Protein AF-A0A132NJ77-F1 (afdb_monomer_lite)

Organism: NCBI:txid1469144

pLDDT: mean 87.25, std 8.84, range [50.91, 95.69]

Structure (mmCIF, N/CA/C/O backbone):
data_AF-A0A132NJ77-F1
#
_entry.id   AF-A0A132NJ77-F1
#
loop_
_atom_site.group_PDB
_atom_site.id
_atom_site.type_symbol
_atom_site.label_atom_id
_atom_site.label_alt_id
_atom_site.label_comp_id
_atom_site.label_asym_id
_atom_site.label_entity_id
_atom_site.label_seq_id
_atom_site.pdbx_PDB_ins_code
_atom_site.Cartn_x
_atom_site.Cartn_y
_atom_site.Cartn_z
_atom_site.occupancy
_atom_site.B_iso_or_equiv
_atom_site.auth_seq_id
_atom_site.auth_comp_id
_atom_site.auth_asym_id
_atom_site.auth_atom_id
_atom_site.pdbx_PDB_model_num
ATOM 1 N N . MET A 1 1 ? 2.679 -13.631 -22.364 1.00 50.91 1 MET A N 1
ATOM 2 C CA . MET A 1 1 ? 1.290 -13.358 -22.788 1.00 50.91 1 MET A CA 1
ATOM 3 C C . MET A 1 1 ? 0.460 -13.333 -21.515 1.00 50.91 1 MET A C 1
ATOM 5 O O . MET A 1 1 ? 0.356 -14.370 -20.877 1.00 50.91 1 MET A O 1
ATOM 9 N N . VAL A 1 2 ? 0.027 -12.161 -21.043 1.00 60.16 2 VAL A N 1
ATOM 10 C CA . VAL A 1 2 ? -0.762 -12.078 -19.800 1.00 60.16 2 VAL A CA 1
ATOM 11 C C . VAL A 1 2 ? -2.162 -12.577 -20.142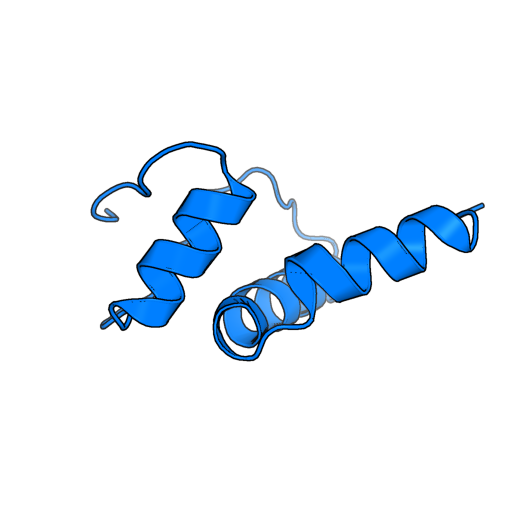 1.00 60.16 2 VAL A C 1
ATOM 13 O O . VAL A 1 2 ? -2.851 -11.953 -20.944 1.00 60.16 2 VAL A O 1
ATOM 16 N N . SER A 1 3 ? -2.546 -13.746 -19.635 1.00 64.44 3 SER A N 1
ATOM 17 C CA . SER A 1 3 ? -3.874 -14.300 -19.894 1.00 64.44 3 SER A CA 1
ATOM 18 C C . SER A 1 3 ? -4.929 -13.403 -19.243 1.00 64.44 3 SER A C 1
ATOM 20 O O . SER A 1 3 ? -4.799 -13.042 -18.078 1.00 64.44 3 SER A O 1
ATOM 22 N N . THR A 1 4 ? -5.996 -13.073 -19.965 1.00 67.38 4 THR A N 1
ATOM 23 C CA . THR A 1 4 ? -7.160 -12.292 -19.501 1.00 67.38 4 THR A CA 1
ATOM 24 C C . THR A 1 4 ? -7.653 -12.612 -18.073 1.00 67.38 4 THR A C 1
ATOM 26 O O . THR A 1 4 ? -7.910 -11.668 -17.329 1.00 67.38 4 THR A O 1
ATOM 29 N N . PRO A 1 5 ? -7.734 -13.884 -17.615 1.00 70.81 5 PRO A N 1
ATOM 30 C CA . PRO A 1 5 ? -8.091 -14.198 -16.222 1.00 70.81 5 PRO A CA 1
ATOM 31 C C . PRO A 1 5 ? -7.120 -13.642 -15.167 1.00 70.81 5 PRO A C 1
ATOM 33 O O . PRO A 1 5 ? -7.534 -13.334 -14.048 1.00 70.81 5 PRO A O 1
ATOM 36 N N . ASP A 1 6 ? -5.839 -13.497 -15.502 1.00 83.25 6 ASP A N 1
ATOM 37 C CA . ASP A 1 6 ? -4.843 -12.904 -14.608 1.00 83.25 6 ASP A CA 1
ATOM 38 C C . ASP A 1 6 ? -5.097 -11.402 -14.436 1.00 83.25 6 ASP A C 1
ATOM 40 O O . ASP A 1 6 ? -5.019 -10.872 -13.329 1.00 83.25 6 ASP A O 1
ATOM 44 N N . LEU A 1 7 ? -5.536 -10.733 -15.508 1.00 82.38 7 LEU A N 1
ATOM 45 C CA . LEU A 1 7 ? -5.900 -9.321 -15.473 1.00 82.38 7 LEU A CA 1
ATOM 46 C C . LEU A 1 7 ? -7.119 -9.060 -14.578 1.00 82.38 7 LEU A C 1
ATOM 48 O O . LEU A 1 7 ? -7.099 -8.111 -13.799 1.00 82.38 7 LEU A O 1
ATOM 52 N N . ASP A 1 8 ? -8.159 -9.892 -14.633 1.00 84.69 8 ASP A N 1
ATOM 53 C CA . ASP A 1 8 ? -9.329 -9.757 -13.750 1.00 84.69 8 ASP A CA 1
ATOM 54 C C . ASP A 1 8 ? -8.972 -9.978 -12.278 1.00 84.69 8 ASP A C 1
ATOM 56 O O . ASP A 1 8 ? -9.373 -9.208 -11.397 1.00 84.69 8 ASP A O 1
ATOM 60 N N . ARG A 1 9 ? -8.143 -10.991 -12.003 1.00 83.25 9 ARG A N 1
ATOM 61 C CA . ARG A 1 9 ? -7.608 -11.220 -10.658 1.00 83.25 9 ARG A CA 1
ATOM 62 C C . ARG A 1 9 ? -6.799 -10.014 -10.183 1.00 83.25 9 ARG A C 1
ATOM 64 O O . ARG A 1 9 ? -7.011 -9.554 -9.062 1.00 83.25 9 ARG A O 1
ATOM 71 N N . LEU A 1 10 ? -5.917 -9.480 -11.026 1.00 83.69 10 LEU A N 1
ATOM 72 C CA . LEU A 1 10 ? -5.122 -8.292 -10.720 1.00 83.69 10 LEU A CA 1
ATOM 73 C C . LEU A 1 10 ? -6.006 -7.070 -10.480 1.00 83.69 10 LEU A C 1
ATOM 75 O O . LEU A 1 10 ? -5.784 -6.356 -9.511 1.00 83.69 10 LEU A O 1
ATOM 79 N N . ARG A 1 11 ? -7.049 -6.848 -11.283 1.00 83.44 11 ARG A N 1
ATOM 80 C CA . ARG A 1 11 ? -8.006 -5.751 -11.069 1.00 83.44 11 ARG A CA 1
ATOM 81 C C . ARG A 1 11 ? -8.750 -5.897 -9.748 1.00 83.44 11 ARG A C 1
ATOM 83 O O . ARG A 1 11 ? -8.934 -4.908 -9.048 1.00 83.44 11 ARG A O 1
ATOM 90 N N . ARG A 1 12 ? -9.132 -7.113 -9.362 1.00 83.69 12 ARG A N 1
ATOM 91 C CA . ARG A 1 12 ? -9.786 -7.362 -8.070 1.00 83.69 12 ARG A CA 1
ATOM 92 C C . ARG A 1 12 ? -8.843 -7.155 -6.884 1.00 83.69 12 ARG A C 1
ATOM 94 O O . ARG A 1 12 ? -9.280 -6.691 -5.835 1.00 83.69 12 ARG A O 1
ATOM 101 N N . VAL A 1 13 ? -7.575 -7.527 -7.038 1.00 82.88 13 VAL A N 1
ATOM 102 C CA . VAL A 1 13 ? -6.581 -7.486 -5.958 1.00 82.88 13 VAL A CA 1
ATOM 103 C C . VAL A 1 13 ? -5.933 -6.105 -5.822 1.00 82.88 13 VAL A C 1
ATOM 105 O O . VAL A 1 13 ? -5.736 -5.654 -4.703 1.00 82.88 13 VAL A O 1
ATOM 108 N N . LEU A 1 14 ? -5.628 -5.428 -6.931 1.00 84.19 14 LEU A N 1
ATOM 109 C CA . LEU A 1 14 ? -4.883 -4.162 -6.984 1.00 84.19 14 LEU A CA 1
ATOM 110 C C . LEU A 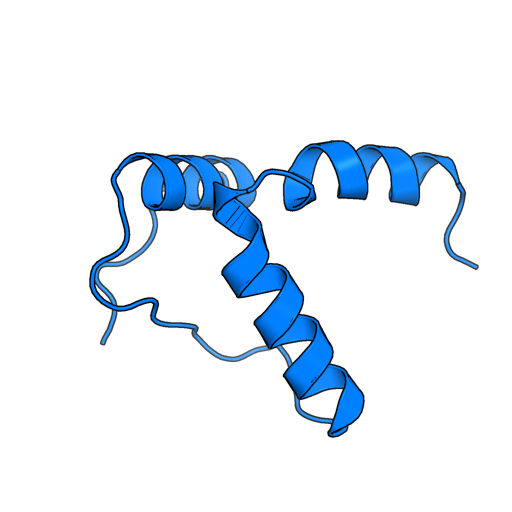1 14 ? -5.733 -2.954 -7.405 1.00 84.19 14 LEU A C 1
ATOM 112 O O . LEU A 1 14 ? -5.273 -1.824 -7.284 1.00 84.19 14 LEU A O 1
ATOM 116 N N . GLY A 1 15 ? -6.951 -3.159 -7.913 1.00 78.31 15 GLY A N 1
ATOM 117 C CA . GLY A 1 15 ? -7.785 -2.085 -8.466 1.00 78.31 15 GLY A CA 1
ATOM 118 C C . GLY A 1 15 ? -8.533 -1.234 -7.438 1.00 78.31 15 GLY A C 1
ATOM 119 O O . GLY A 1 15 ? -9.265 -0.332 -7.834 1.00 78.31 15 GLY A O 1
ATOM 120 N N . GLY A 1 16 ? -8.375 -1.505 -6.139 1.00 88.38 16 GLY A N 1
ATOM 121 C CA . GLY A 1 16 ? -8.946 -0.679 -5.074 1.00 88.38 16 GLY A CA 1
ATOM 122 C C . GLY A 1 16 ? -8.189 0.640 -4.885 1.00 88.38 16 GLY A C 1
ATOM 123 O O . GLY A 1 16 ? -6.967 0.693 -5.043 1.00 88.38 16 GLY A O 1
ATOM 124 N N . GLU A 1 17 ? -8.899 1.700 -4.487 1.00 89.19 17 GLU A N 1
ATOM 125 C CA . GLU A 1 17 ? -8.315 3.029 -4.225 1.00 89.1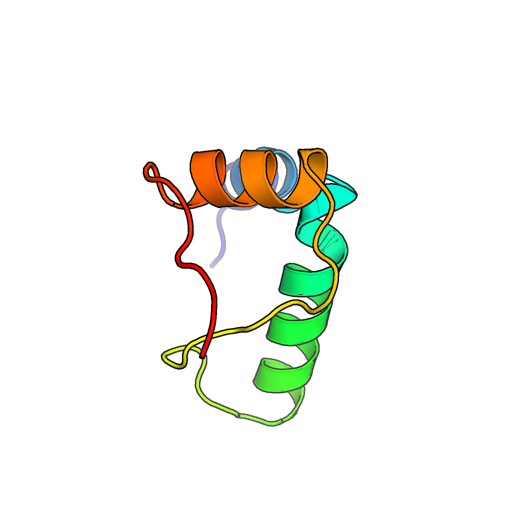9 17 GLU A CA 1
ATOM 126 C C . GLU A 1 17 ? -7.183 2.987 -3.184 1.00 89.19 17 GLU A C 1
ATOM 128 O O . GLU A 1 17 ? -6.166 3.669 -3.320 1.00 89.19 17 GLU A O 1
ATOM 133 N N . ASP A 1 18 ? -7.303 2.086 -2.210 1.00 93.06 18 ASP A N 1
ATOM 134 C CA . ASP A 1 18 ? -6.343 1.871 -1.129 1.00 93.06 18 ASP A CA 1
ATOM 135 C C . ASP A 1 18 ? -4.982 1.317 -1.587 1.00 93.06 18 ASP A C 1
ATOM 137 O O . ASP A 1 18 ? -3.992 1.427 -0.858 1.00 93.06 18 ASP A O 1
ATOM 141 N N . LEU A 1 19 ? -4.903 0.723 -2.784 1.00 93.62 19 LEU A N 1
ATOM 142 C CA . LEU A 1 19 ? -3.659 0.205 -3.373 1.00 93.62 19 LEU A CA 1
ATOM 143 C C . LEU A 1 19 ? -3.176 1.022 -4.570 1.00 93.62 19 LEU A C 1
ATOM 145 O O . LEU A 1 19 ? -2.076 0.776 -5.071 1.00 93.62 19 LEU A O 1
ATOM 149 N N . ARG A 1 20 ? -3.938 2.037 -4.991 1.00 92.62 20 ARG A N 1
ATOM 150 C CA . ARG A 1 20 ? -3.600 2.869 -6.149 1.00 92.62 20 ARG A CA 1
ATOM 151 C C . ARG A 1 20 ? -2.198 3.476 -6.047 1.00 92.62 20 ARG A C 1
ATOM 153 O O . ARG A 1 20 ? -1.435 3.399 -7.001 1.00 92.62 20 ARG A O 1
ATOM 160 N N . TRP A 1 21 ? -1.822 3.982 -4.873 1.00 92.69 21 TRP A N 1
ATOM 161 C CA . TRP A 1 21 ? -0.489 4.551 -4.627 1.00 92.69 21 TRP A CA 1
ATOM 162 C C . TRP A 1 21 ? 0.654 3.557 -4.905 1.00 92.69 21 TRP A C 1
ATOM 164 O O . TRP A 1 21 ? 1.729 3.955 -5.357 1.00 92.69 21 TRP A O 1
ATOM 174 N N . LEU A 1 22 ? 0.440 2.267 -4.620 1.00 92.44 22 LEU A N 1
ATOM 175 C CA . LEU A 1 22 ? 1.438 1.219 -4.815 1.00 92.44 22 LEU A CA 1
ATOM 176 C C . LEU A 1 22 ? 1.564 0.904 -6.302 1.00 92.44 22 LEU A C 1
ATOM 178 O O . LEU A 1 22 ? 2.677 0.833 -6.818 1.00 92.44 22 LEU A O 1
ATOM 182 N N . VAL A 1 23 ? 0.426 0.795 -6.989 1.00 91.81 23 VAL A N 1
ATOM 183 C CA . VAL A 1 23 ? 0.358 0.566 -8.435 1.00 91.81 23 VAL A CA 1
ATOM 184 C C . VAL A 1 23 ? 1.019 1.718 -9.197 1.00 91.81 23 VAL A C 1
ATOM 186 O O . VAL A 1 23 ? 1.904 1.472 -10.014 1.00 91.81 23 VAL A O 1
ATOM 189 N N . ASP A 1 24 ? 0.680 2.971 -8.880 1.00 92.31 24 ASP A N 1
ATOM 190 C CA . ASP A 1 24 ? 1.294 4.167 -9.480 1.00 92.31 24 ASP A CA 1
ATOM 191 C C . ASP A 1 24 ? 2.822 4.187 -9.270 1.00 92.31 24 ASP A C 1
ATOM 193 O O . ASP A 1 24 ? 3.596 4.507 -10.182 1.00 92.31 24 ASP A O 1
ATOM 197 N N . ARG A 1 25 ? 3.293 3.780 -8.083 1.00 92.62 25 ARG A N 1
ATOM 198 C CA . ARG A 1 25 ? 4.730 3.682 -7.790 1.00 92.62 25 ARG A CA 1
ATOM 199 C C . ARG A 1 25 ? 5.409 2.559 -8.575 1.00 92.62 25 ARG A C 1
ATOM 201 O O . ARG A 1 25 ? 6.501 2.787 -9.093 1.00 92.62 25 ARG A O 1
ATOM 208 N N . MET A 1 26 ? 4.797 1.378 -8.676 1.00 92.25 26 MET A N 1
ATOM 209 C CA . MET A 1 26 ? 5.321 0.268 -9.484 1.00 92.25 26 MET A CA 1
ATOM 210 C C . MET A 1 26 ? 5.460 0.685 -10.948 1.00 92.25 26 MET A C 1
ATOM 212 O O . MET A 1 26 ? 6.534 0.517 -11.523 1.00 92.25 26 MET A O 1
ATOM 216 N N . TRP A 1 27 ? 4.427 1.314 -11.518 1.00 92.12 27 TRP A N 1
ATOM 217 C CA . TRP A 1 27 ? 4.473 1.843 -12.883 1.00 92.12 27 TRP A CA 1
ATOM 218 C C . TRP A 1 27 ? 5.586 2.868 -13.068 1.00 92.12 27 TRP A C 1
ATOM 220 O O . TRP A 1 27 ? 6.347 2.779 -14.027 1.00 92.12 27 TRP A O 1
ATOM 230 N N . SER A 1 28 ? 5.743 3.791 -12.118 1.00 93.44 28 SER A N 1
ATOM 231 C CA . SER A 1 28 ? 6.810 4.798 -12.160 1.00 93.44 28 SER A CA 1
ATOM 232 C C . SER A 1 28 ? 8.215 4.185 -12.127 1.00 93.44 28 SER A C 1
ATOM 234 O O . SER A 1 28 ? 9.141 4.747 -12.706 1.00 93.44 28 SER A O 1
ATOM 236 N N . ARG A 1 29 ? 8.401 3.053 -11.437 1.00 93.94 29 ARG A N 1
ATOM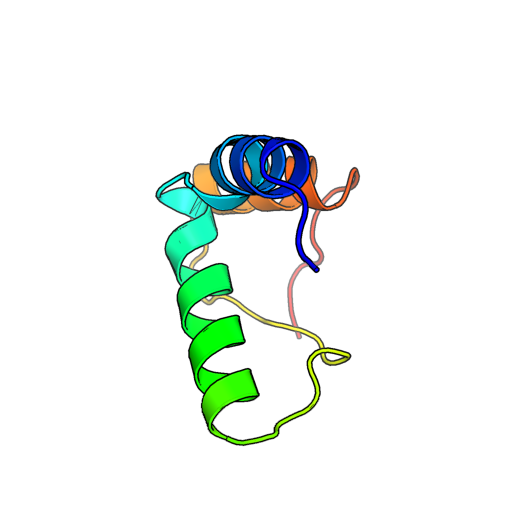 237 C CA . ARG A 1 29 ? 9.684 2.332 -11.388 1.00 93.94 29 ARG A CA 1
ATOM 238 C C . ARG A 1 29 ? 9.937 1.542 -12.665 1.00 93.94 29 ARG A C 1
ATOM 240 O O . ARG A 1 29 ? 11.014 1.677 -13.234 1.00 93.94 29 ARG A O 1
ATOM 247 N N . LEU A 1 30 ? 8.940 0.801 -13.143 1.00 93.44 30 LEU A N 1
ATOM 248 C CA . LEU A 1 30 ? 9.028 0.044 -14.393 1.00 93.44 30 LEU A CA 1
ATOM 249 C C . LEU A 1 30 ? 9.303 0.954 -15.592 1.00 93.44 30 LEU A C 1
ATOM 251 O O . LEU A 1 30 ? 10.160 0.644 -16.409 1.00 93.44 30 LEU A O 1
ATOM 255 N N . ALA A 1 31 ? 8.656 2.121 -15.657 1.00 94.75 31 ALA A N 1
ATOM 256 C CA . ALA A 1 31 ? 8.909 3.120 -16.697 1.00 94.75 31 ALA A CA 1
ATOM 257 C C . ALA A 1 31 ? 10.355 3.654 -16.699 1.00 94.75 31 ALA A C 1
ATOM 259 O O . ALA A 1 31 ? 10.790 4.267 -17.669 1.00 94.75 31 ALA A O 1
ATOM 260 N N . ARG A 1 32 ? 11.092 3.448 -15.603 1.00 95.69 32 ARG A N 1
ATOM 261 C CA . ARG A 1 32 ? 12.484 3.871 -15.411 1.00 95.69 32 ARG A CA 1
ATOM 262 C C . ARG A 1 32 ? 13.461 2.693 -15.416 1.00 95.69 32 ARG A C 1
ATOM 264 O O . ARG A 1 32 ? 14.603 2.887 -15.014 1.00 95.69 32 ARG A O 1
ATOM 271 N N . ASP A 1 33 ? 13.001 1.503 -15.801 1.00 94.81 33 ASP A N 1
ATOM 272 C CA . ASP A 1 33 ? 13.769 0.253 -15.755 1.00 94.81 33 ASP A CA 1
ATOM 273 C C . ASP A 1 33 ? 14.341 -0.053 -14.354 1.00 94.81 33 ASP A C 1
ATOM 275 O O . ASP A 1 33 ? 15.405 -0.643 -14.186 1.00 94.81 33 ASP A O 1
ATOM 279 N N . LEU A 1 34 ? 13.645 0.402 -13.304 1.00 93.31 34 LEU A N 1
ATOM 280 C CA . LEU A 1 34 ? 14.085 0.208 -11.928 1.00 93.31 34 LEU A CA 1
ATOM 281 C C . LEU A 1 34 ? 13.545 -1.108 -11.350 1.00 93.31 34 LEU A C 1
ATOM 283 O O . LEU A 1 34 ? 12.357 -1.404 -11.514 1.00 93.31 34 LEU A O 1
ATOM 287 N N . PRO A 1 35 ? 14.363 -1.831 -10.561 1.00 90.00 35 PRO A N 1
ATOM 288 C CA . PRO A 1 35 ? 13.938 -3.037 -9.859 1.00 90.00 35 PRO A CA 1
ATOM 289 C C . PRO A 1 35 ? 12.746 -2.802 -8.921 1.00 90.00 35 PRO A C 1
ATOM 291 O O . PRO A 1 35 ? 12.603 -1.720 -8.328 1.00 90.00 35 PRO A O 1
ATOM 294 N N . LEU A 1 36 ? 11.916 -3.836 -8.751 1.00 89.19 36 LEU A N 1
ATOM 295 C CA . LEU A 1 36 ? 10.752 -3.860 -7.851 1.00 89.19 36 LEU A CA 1
ATOM 296 C C . LEU A 1 36 ? 10.985 -4.667 -6.557 1.00 89.19 36 LEU A C 1
ATOM 298 O O . LEU A 1 36 ? 10.061 -4.802 -5.764 1.00 89.19 36 LEU A O 1
ATOM 302 N N . ASP A 1 37 ? 12.192 -5.182 -6.326 1.00 86.50 37 ASP A N 1
ATOM 303 C CA . ASP A 1 37 ? 12.561 -6.001 -5.155 1.00 86.50 37 ASP A CA 1
ATOM 304 C C . ASP A 1 37 ? 12.817 -5.210 -3.856 1.00 86.50 37 ASP A C 1
ATOM 306 O O . ASP A 1 37 ? 13.109 -5.801 -2.820 1.00 86.50 37 ASP A O 1
ATOM 310 N N . GLY A 1 38 ? 12.672 -3.883 -3.882 1.00 84.38 38 GLY A N 1
ATOM 311 C CA . GLY A 1 38 ? 12.900 -3.025 -2.719 1.00 84.38 38 GLY A CA 1
ATOM 312 C C . GLY A 1 38 ? 11.674 -2.818 -1.827 1.00 84.38 38 GLY A C 1
ATOM 313 O O . GLY A 1 38 ? 10.526 -2.883 -2.271 1.00 84.38 38 GLY A O 1
ATOM 314 N N . ASP A 1 39 ? 11.928 -2.463 -0.567 1.00 88.19 39 ASP A N 1
ATOM 315 C CA . ASP A 1 39 ? 10.887 -2.032 0.363 1.00 88.19 39 ASP A CA 1
ATOM 316 C C . ASP A 1 39 ? 10.231 -0.717 -0.070 1.00 88.19 39 ASP A C 1
ATOM 318 O O . ASP A 1 39 ? 10.845 0.179 -0.662 1.00 88.19 39 ASP A O 1
ATOM 322 N N . VAL A 1 40 ? 8.954 -0.574 0.284 1.00 89.06 40 VAL A N 1
ATOM 323 C CA . VAL A 1 40 ? 8.174 0.620 -0.013 1.00 89.06 40 VAL A CA 1
ATOM 324 C C . VAL A 1 40 ? 7.493 1.159 1.237 1.00 89.06 40 VAL A C 1
ATOM 326 O O . VAL A 1 40 ? 6.650 0.508 1.850 1.00 89.06 40 VAL A O 1
ATOM 329 N N . THR A 1 41 ? 7.816 2.403 1.581 1.00 90.56 41 THR A N 1
ATOM 330 C CA . THR A 1 41 ? 7.174 3.114 2.690 1.00 90.56 41 THR A CA 1
ATOM 331 C C . THR A 1 41 ? 6.128 4.088 2.153 1.00 90.56 41 THR A C 1
ATOM 333 O O . THR A 1 41 ? 6.410 4.908 1.267 1.00 90.56 41 THR A O 1
ATOM 336 N N . LEU A 1 42 ? 4.918 4.013 2.713 1.00 91.62 42 LEU A N 1
ATOM 337 C CA . LEU A 1 42 ? 3.864 5.011 2.553 1.00 91.62 42 LEU A CA 1
ATOM 338 C C . LEU A 1 42 ? 3.727 5.804 3.859 1.00 91.62 42 LEU A C 1
ATOM 340 O O . LEU A 1 42 ? 3.369 5.254 4.902 1.00 91.62 42 LEU A O 1
ATOM 344 N N . ARG A 1 43 ? 4.018 7.107 3.806 1.00 91.06 43 ARG A N 1
ATOM 345 C CA . ARG A 1 43 ? 3.863 8.004 4.959 1.00 91.06 43 ARG A CA 1
ATOM 346 C C . ARG A 1 43 ? 2.380 8.267 5.223 1.00 91.06 43 ARG A C 1
ATOM 348 O O . ARG A 1 43 ? 1.614 8.413 4.279 1.00 91.06 43 ARG A O 1
ATOM 355 N N . ALA A 1 44 ? 2.006 8.342 6.503 1.00 90.31 44 ALA A N 1
ATOM 356 C CA . ALA A 1 44 ? 0.633 8.601 6.951 1.00 90.31 44 ALA A CA 1
ATOM 357 C C . ALA A 1 44 ? -0.423 7.640 6.358 1.00 90.31 44 ALA A C 1
ATOM 359 O O . ALA A 1 44 ? -1.549 8.042 6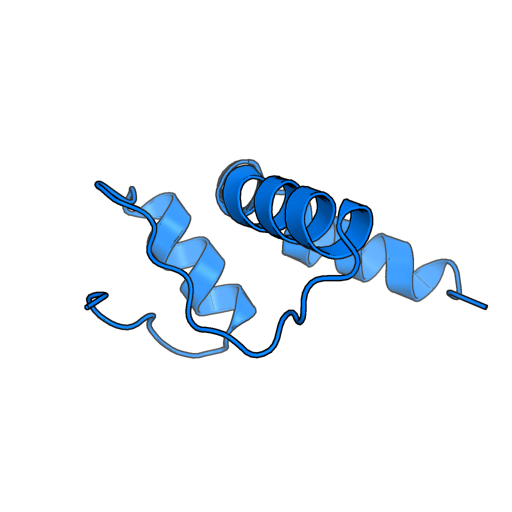.084 1.00 90.31 44 ALA A O 1
ATOM 360 N N . ALA A 1 45 ? -0.058 6.364 6.172 1.00 91.31 45 ALA A N 1
ATOM 361 C CA . ALA A 1 45 ? -0.961 5.359 5.618 1.00 91.31 45 ALA A CA 1
ATOM 362 C C . ALA A 1 45 ? -2.247 5.220 6.450 1.00 91.31 45 ALA A C 1
ATOM 364 O O . ALA A 1 45 ? -2.187 5.014 7.670 1.00 91.31 45 ALA A O 1
ATOM 365 N N . THR A 1 46 ? -3.395 5.279 5.777 1.00 94.00 46 THR A N 1
ATOM 366 C CA . THR A 1 46 ? -4.714 5.133 6.399 1.00 94.00 46 THR A CA 1
ATOM 367 C C . THR A 1 46 ? -4.942 3.694 6.887 1.00 94.00 46 THR A C 1
ATOM 369 O O . THR A 1 46 ? -4.281 2.756 6.420 1.00 94.00 46 THR A O 1
ATOM 372 N N . PRO A 1 47 ? -5.895 3.465 7.811 1.00 93.44 47 PRO A N 1
ATOM 373 C CA . PRO A 1 47 ? -6.261 2.111 8.227 1.00 93.44 47 PRO A CA 1
ATOM 374 C C . PRO A 1 47 ? -6.706 1.221 7.056 1.00 93.44 47 PRO A C 1
ATOM 376 O O . PRO A 1 47 ? -6.326 0.052 7.005 1.00 93.44 47 PRO A O 1
ATOM 379 N N . ALA A 1 48 ? -7.448 1.783 6.095 1.00 92.25 48 ALA A N 1
ATOM 380 C CA . ALA A 1 48 ? -7.915 1.075 4.904 1.00 92.25 48 ALA A CA 1
ATOM 381 C C . ALA A 1 48 ? -6.746 0.652 3.998 1.00 92.25 48 ALA A C 1
ATOM 383 O O . ALA A 1 48 ? -6.636 -0.524 3.648 1.00 92.25 48 ALA A O 1
ATOM 384 N N . GLN A 1 49 ? -5.780 1.547 3.760 1.00 93.62 49 GLN A N 1
ATOM 385 C CA . GLN A 1 49 ? -4.539 1.235 3.038 1.00 93.62 49 GLN A CA 1
ATOM 386 C C . GLN A 1 49 ? -3.739 0.124 3.723 1.00 93.62 49 GLN A C 1
ATOM 388 O O . GLN A 1 49 ? -3.307 -0.828 3.071 1.00 93.62 49 GLN A O 1
ATOM 393 N N . ARG A 1 50 ? -3.579 0.186 5.052 1.00 92.50 50 ARG A N 1
ATOM 394 C CA . ARG A 1 50 ? -2.893 -0.873 5.813 1.00 92.50 50 ARG A CA 1
ATOM 395 C C . ARG A 1 50 ? -3.606 -2.217 5.694 1.00 92.50 50 ARG A C 1
ATOM 397 O O . ARG A 1 50 ? -2.943 -3.242 5.541 1.00 92.50 50 ARG A O 1
ATOM 404 N N . GLN A 1 51 ? -4.936 -2.221 5.750 1.00 92.12 51 GLN A N 1
ATOM 405 C CA . GLN A 1 51 ? -5.728 -3.441 5.619 1.00 92.12 51 GLN A CA 1
ATOM 406 C C . GLN A 1 51 ? -5.653 -4.020 4.200 1.00 92.12 51 GLN A C 1
ATOM 408 O O . GLN A 1 51 ? -5.506 -5.233 4.046 1.00 92.12 51 GLN A O 1
ATOM 413 N N . ALA A 1 52 ? -5.711 -3.176 3.170 1.00 92.56 52 ALA A N 1
ATOM 414 C CA . ALA A 1 52 ? -5.580 -3.600 1.781 1.00 92.56 52 ALA A CA 1
ATOM 415 C C . ALA A 1 52 ? -4.200 -4.222 1.510 1.00 92.56 52 ALA A C 1
ATOM 417 O O . ALA A 1 52 ? -4.121 -5.315 0.948 1.00 92.56 52 ALA A O 1
ATOM 418 N N . VAL A 1 53 ? -3.123 -3.600 2.004 1.00 92.50 53 VAL A N 1
ATOM 419 C CA . VAL A 1 53 ? -1.767 -4.170 1.931 1.00 92.50 53 VAL A CA 1
ATOM 420 C C . VAL A 1 53 ? -1.676 -5.483 2.709 1.00 92.50 53 VAL A C 1
ATOM 422 O O . VAL A 1 53 ? -1.088 -6.441 2.215 1.00 92.50 53 VAL A O 1
ATOM 425 N N . ALA A 1 54 ? -2.288 -5.577 3.893 1.00 92.50 54 ALA A N 1
ATOM 426 C CA . ALA A 1 54 ? -2.274 -6.818 4.663 1.00 92.50 54 ALA A CA 1
ATOM 427 C C . ALA A 1 54 ? -2.940 -7.984 3.913 1.00 92.50 54 ALA A C 1
ATOM 429 O O . ALA A 1 54 ? -2.426 -9.102 3.919 1.00 92.50 54 ALA A O 1
ATOM 430 N N . ARG A 1 55 ? -4.062 -7.715 3.229 1.00 90.88 55 ARG A N 1
ATOM 431 C CA . ARG A 1 55 ? -4.752 -8.695 2.372 1.00 90.88 55 ARG A CA 1
ATOM 432 C C . ARG A 1 55 ? -3.897 -9.102 1.175 1.00 90.88 55 ARG A C 1
ATOM 434 O O . ARG A 1 55 ? -3.838 -10.285 0.865 1.00 90.88 55 ARG A O 1
ATOM 441 N N . LEU A 1 56 ? -3.228 -8.140 0.536 1.00 89.69 56 LEU A N 1
ATOM 442 C CA . LEU A 1 56 ? -2.319 -8.395 -0.583 1.00 89.69 56 LEU A CA 1
ATOM 443 C C . LEU A 1 56 ? -1.141 -9.291 -0.169 1.00 89.69 56 LEU A C 1
ATOM 445 O O . LEU A 1 56 ? -0.793 -10.217 -0.894 1.00 89.69 56 LEU A O 1
ATOM 449 N N . LEU A 1 57 ? -0.541 -9.025 0.996 1.00 88.88 57 LEU A N 1
ATOM 450 C CA . LEU A 1 57 ? 0.635 -9.746 1.493 1.00 88.88 57 LEU A CA 1
ATOM 451 C C . LEU A 1 57 ? 0.301 -11.058 2.222 1.00 88.88 57 LEU A C 1
ATOM 453 O O . LEU A 1 57 ? 1.208 -11.840 2.499 1.00 88.88 57 LEU A O 1
ATOM 457 N N . GLY A 1 58 ? -0.957 -11.271 2.617 1.00 92.19 58 GLY A N 1
ATOM 458 C CA . GLY A 1 58 ? -1.353 -12.370 3.508 1.00 92.19 58 GLY A CA 1
ATOM 459 C C . GLY A 1 58 ? -0.818 -12.240 4.944 1.00 92.19 58 GLY A C 1
ATOM 460 O O . GLY A 1 58 ? -0.894 -13.192 5.716 1.00 92.19 58 GLY A O 1
ATOM 461 N N . ARG A 1 59 ? -0.262 -11.077 5.312 1.00 91.25 59 ARG A N 1
ATOM 462 C CA . ARG A 1 59 ? 0.298 -10.765 6.639 1.00 91.25 59 ARG A CA 1
ATOM 463 C C . ARG A 1 59 ? 0.244 -9.267 6.915 1.00 91.25 59 ARG A C 1
ATOM 465 O O . ARG A 1 59 ? 0.175 -8.470 5.985 1.00 91.25 59 ARG A O 1
ATOM 472 N N . ALA A 1 60 ? 0.331 -8.869 8.182 1.00 89.31 60 ALA A N 1
ATOM 473 C CA . ALA A 1 60 ? 0.373 -7.454 8.545 1.00 89.31 60 ALA A CA 1
ATOM 474 C C . ALA A 1 60 ? 1.609 -6.746 7.938 1.00 89.31 60 ALA A C 1
ATOM 476 O O . ALA A 1 60 ? 2.709 -7.305 7.998 1.00 89.31 60 ALA A O 1
ATOM 477 N N . PRO A 1 61 ? 1.462 -5.531 7.370 1.00 89.19 61 PRO A N 1
ATOM 478 C CA . PRO A 1 61 ? 2.600 -4.754 6.888 1.00 89.19 61 PRO A CA 1
ATOM 479 C C . PRO 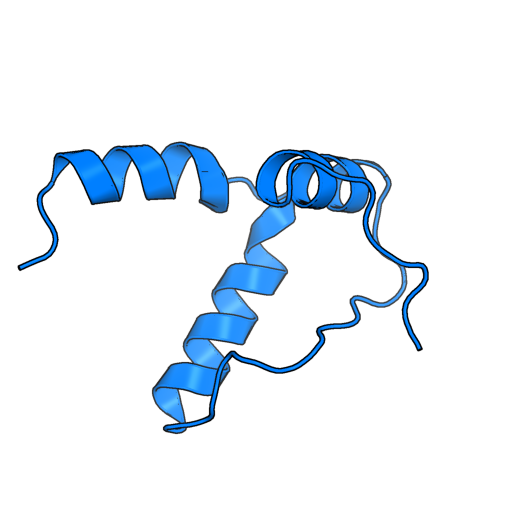A 1 61 ? 3.497 -4.290 8.043 1.00 89.19 61 PRO A C 1
ATOM 481 O O . PRO A 1 61 ? 3.033 -4.069 9.165 1.00 89.19 61 PRO A O 1
ATOM 484 N N . GLY A 1 62 ? 4.788 -4.111 7.751 1.00 88.19 62 GLY A N 1
ATOM 485 C CA . GLY A 1 62 ? 5.756 -3.550 8.695 1.00 88.19 62 GLY A CA 1
ATOM 486 C C . GLY A 1 62 ? 5.471 -2.084 9.043 1.00 88.19 62 GLY A C 1
ATOM 487 O O . GLY A 1 62 ? 4.644 -1.421 8.416 1.00 88.19 62 GLY A O 1
ATOM 488 N N . ARG A 1 63 ? 6.181 -1.548 10.045 1.00 84.12 63 ARG A N 1
ATOM 489 C CA . ARG A 1 63 ? 6.030 -0.143 10.479 1.00 84.12 63 ARG A CA 1
ATOM 490 C C . ARG A 1 63 ? 6.729 0.877 9.566 1.00 84.12 63 ARG A C 1
ATOM 492 O O . ARG A 1 63 ? 6.576 2.072 9.795 1.00 84.12 63 ARG A O 1
ATOM 499 N N . GLY A 1 64 ? 7.409 0.411 8.517 1.00 77.69 64 GLY A N 1
ATOM 500 C CA . GLY A 1 64 ? 8.311 1.225 7.704 1.00 77.69 64 GLY A CA 1
ATOM 501 C C . GLY A 1 64 ? 9.627 1.498 8.434 1.00 77.69 64 GLY A C 1
ATOM 502 O O . GLY A 1 64 ? 9.702 1.355 9.656 1.00 77.69 64 GLY A O 1
ATOM 503 N N . THR A 1 65 ? 10.646 1.861 7.662 1.00 66.25 65 THR A N 1
ATOM 504 C CA . THR A 1 65 ? 11.952 2.327 8.149 1.00 66.25 65 THR A CA 1
ATOM 505 C C . THR A 1 65 ? 12.031 3.843 8.045 1.00 66.25 65 THR A C 1
ATOM 507 O O . THR A 1 65 ? 11.426 4.398 7.091 1.00 66.25 65 THR A O 1
#

Foldseek 3Di:
DCDPVNVVVCCVLQVDPLNVVVVVVVVVQVVVVHDPPDDDDDPPRDPSNQVSVCVNVVHGDDPGD

Secondary structure (DSSP, 8-state):
---HHHHHHHHHHH-SHHHHHHHHHHHHHHTTT--S-S----TT--HHHHHHHHHHHTSPPP---

Radius of gyration: 12.75 Å; chains: 1; bounding box: 24×23×33 Å

Sequence (65 aa):
MVSTPDLDRLRRVLGGEDLRWLVDRMWSRLARDLPLDGDVTLRAATPAQRQAVARLLGRAPGRGT